Protein AF-A0A382YVN6-F1 (afdb_monomer_lite)

pLDDT: mean 85.64, std 12.55, range [40.38, 98.19]

InterPro domains:
  IPR030808 Putative glycosyltransferase CHP04372 [TIGR04372] (3-117)

Sequence (142 aa):
CSDGGMSSIPEMFKIPTVNVNWTLPLSISTWVLNGLFIFKKFYLKSENRFMTFSEIMNLELGGVDTNDILSKLNLELLENTPKEINAVTIEMDERLNGTWETTTEDDELQERFWAIFGPNKLKSPDLRIGTEYLRQNKDLML

Secondary structure (DSSP, 8-state):
--GGGTSHHHHHTT---EEEEE--TT-S-TT-SS-EEEEPEEEETTTTEEPPHHHHHT--TTSTTHHHHHHHTTEEEEPPPHHHHHHHHHHHHHHHTT-----HHHHHHHHHHHHHH-TTT---TT-EE-HHHHHHTGGGG-

Foldseek 3Di:
DPPCPVVVVCLVVQHEEEAFQDQQLLPDALSHAQYEYAHFWKAQPVVRDTAALLRSLPDPADDPCNVVVCVVSVIDGHGDDPVRVVQQVVQSVCVVVVNDDDDPVLVVLFVLSVVSCPPVRDSYPNYTYRSVNSVVVVVSSD

Structure (mmCIF, N/CA/C/O backbone):
data_AF-A0A382YVN6-F1
#
_entry.id   AF-A0A382YVN6-F1
#
loop_
_atom_site.group_PDB
_atom_site.id
_atom_site.type_symbol
_atom_site.label_atom_id
_atom_site.label_alt_id
_atom_site.label_comp_id
_atom_site.label_asym_id
_atom_site.label_entity_id
_atom_site.label_seq_id
_atom_site.pdbx_PDB_ins_code
_atom_site.Cartn_x
_atom_site.Cartn_y
_atom_site.Cartn_z
_atom_site.occupancy
_atom_site.B_iso_or_equiv
_atom_site.auth_seq_id
_atom_site.auth_comp_id
_atom_site.auth_asym_id
_atom_site.auth_atom_id
_atom_site.pdbx_PDB_model_num
ATOM 1 N N . CYS A 1 1 ? -10.276 0.520 -17.096 1.00 40.38 1 CYS A N 1
ATOM 2 C CA . CYS A 1 1 ? -11.591 0.637 -16.435 1.00 40.38 1 CYS A CA 1
ATOM 3 C C . CYS A 1 1 ? -11.583 1.905 -15.602 1.00 40.38 1 CYS A C 1
ATOM 5 O O . CYS A 1 1 ? -10.556 2.188 -15.006 1.00 40.38 1 CYS A O 1
ATOM 7 N N . SER A 1 2 ? -12.643 2.713 -15.633 1.00 46.28 2 SER A N 1
ATOM 8 C CA . SER A 1 2 ? -12.699 3.943 -14.839 1.00 46.28 2 SER A CA 1
ATOM 9 C C . SER A 1 2 ? -13.010 3.595 -13.381 1.00 46.28 2 SER A C 1
ATOM 11 O O . SER A 1 2 ? -14.166 3.324 -13.057 1.00 46.28 2 SER A O 1
ATOM 13 N N . ASP A 1 3 ? -12.000 3.619 -12.513 1.00 53.53 3 ASP A N 1
ATOM 14 C CA . ASP A 1 3 ? -12.177 3.411 -11.066 1.00 53.53 3 ASP A CA 1
ATOM 15 C C . ASP A 1 3 ? -13.155 4.434 -10.460 1.00 53.53 3 ASP A C 1
ATOM 17 O O . ASP A 1 3 ? -13.949 4.103 -9.582 1.00 53.53 3 ASP A O 1
ATOM 21 N N . GLY A 1 4 ? -13.205 5.645 -11.029 1.00 55.34 4 GLY A N 1
ATOM 22 C CA . GLY A 1 4 ? -13.961 6.778 -10.491 1.00 55.34 4 GLY A CA 1
ATOM 23 C C . GLY A 1 4 ? -15.484 6.626 -10.422 1.00 55.34 4 GLY A C 1
ATOM 24 O O . GLY A 1 4 ? -16.123 7.445 -9.774 1.00 55.34 4 GLY A O 1
ATOM 25 N N . GLY A 1 5 ? -16.093 5.617 -11.052 1.00 59.91 5 GLY A N 1
ATOM 26 C CA . GLY A 1 5 ? -17.540 5.388 -10.943 1.00 59.91 5 GLY A CA 1
ATOM 27 C C . GLY A 1 5 ? -17.936 4.621 -9.679 1.00 59.91 5 GLY A C 1
ATOM 28 O O . GLY A 1 5 ? -18.858 5.019 -8.977 1.00 59.91 5 GLY A O 1
ATOM 29 N N . MET A 1 6 ? -17.238 3.522 -9.380 1.00 62.16 6 MET A N 1
ATOM 30 C CA . MET A 1 6 ? -17.569 2.663 -8.235 1.00 62.16 6 MET A CA 1
ATOM 31 C C . MET A 1 6 ? -16.833 3.072 -6.960 1.00 62.16 6 MET A C 1
ATOM 33 O O . MET A 1 6 ? -17.387 2.887 -5.881 1.00 62.16 6 MET A O 1
ATOM 37 N N . SER A 1 7 ? -15.630 3.650 -7.061 1.00 63.38 7 SER A N 1
ATOM 38 C CA . SER A 1 7 ? -14.889 4.117 -5.882 1.00 63.38 7 SER A CA 1
ATOM 39 C C . SER A 1 7 ? -15.472 5.408 -5.294 1.00 63.38 7 SER A C 1
ATOM 41 O O . SER A 1 7 ? -15.437 5.603 -4.084 1.00 63.38 7 SER A O 1
ATOM 43 N N . SER A 1 8 ? -16.078 6.266 -6.125 1.00 64.38 8 SER A N 1
ATOM 44 C CA . SER A 1 8 ? -16.619 7.562 -5.688 1.00 64.38 8 SER A CA 1
ATOM 45 C C . SER A 1 8 ? -17.897 7.451 -4.859 1.00 64.38 8 SER A C 1
ATOM 47 O O . SER A 1 8 ? -18.140 8.298 -4.003 1.00 64.38 8 SER A O 1
ATOM 49 N N . ILE A 1 9 ? -18.713 6.412 -5.068 1.00 73.44 9 ILE A N 1
ATOM 50 C CA . ILE A 1 9 ? -19.974 6.245 -4.335 1.00 73.44 9 ILE A CA 1
ATOM 51 C C . ILE A 1 9 ? -19.716 6.035 -2.832 1.00 73.44 9 ILE A C 1
ATOM 53 O O . ILE A 1 9 ? -20.238 6.826 -2.046 1.00 73.44 9 ILE A O 1
ATOM 57 N N . PRO A 1 10 ? -18.889 5.063 -2.393 1.00 73.81 10 PRO A N 1
ATOM 58 C CA . PRO A 1 10 ? -18.517 4.941 -0.984 1.00 73.81 10 PRO A CA 1
ATOM 59 C C . PRO A 1 10 ? -17.919 6.227 -0.399 1.00 73.81 10 PRO A C 1
ATOM 61 O O . PRO A 1 10 ? -18.313 6.637 0.693 1.00 73.81 10 PRO A O 1
ATOM 64 N N . GLU A 1 11 ? -17.034 6.902 -1.141 1.00 73.12 11 GLU A N 1
ATOM 65 C CA . GLU A 1 11 ? -16.406 8.157 -0.709 1.00 73.12 11 GLU A CA 1
ATOM 66 C C . GLU A 1 11 ? -17.438 9.260 -0.433 1.00 73.12 11 GLU A C 1
ATOM 68 O O . GLU A 1 11 ? -17.389 9.909 0.613 1.00 73.12 11 GLU A O 1
ATOM 73 N N . MET A 1 12 ? -18.426 9.435 -1.319 1.00 72.88 12 MET A N 1
ATOM 74 C CA . MET A 1 12 ? -19.495 10.429 -1.151 1.00 72.88 12 MET A CA 1
ATOM 75 C C . MET A 1 12 ? -20.339 10.187 0.105 1.00 72.88 12 MET A C 1
ATOM 77 O O . MET A 1 12 ? -20.797 11.144 0.733 1.00 72.88 12 MET A O 1
ATOM 81 N N . PHE A 1 13 ? -20.532 8.924 0.488 1.00 77.94 13 PHE A N 1
ATOM 82 C CA . PHE A 1 13 ? -21.283 8.541 1.685 1.00 77.94 13 PHE A CA 1
ATOM 83 C C . PHE A 1 13 ? -20.407 8.389 2.935 1.00 77.94 13 PHE A C 1
ATOM 85 O O . PHE A 1 13 ? -20.920 7.989 3.980 1.00 77.94 13 PHE A O 1
ATOM 92 N N . LYS A 1 14 ? -19.113 8.741 2.858 1.00 72.50 14 LYS A N 1
ATOM 93 C CA . LYS A 1 14 ? -18.135 8.591 3.951 1.00 72.50 14 LYS A CA 1
ATOM 94 C C . LYS A 1 14 ? -18.032 7.152 4.460 1.00 72.50 14 LYS A C 1
ATOM 96 O O . LYS A 1 14 ? -17.847 6.918 5.653 1.00 72.50 14 LYS A O 1
ATOM 101 N N . ILE A 1 15 ? -18.185 6.195 3.552 1.00 80.12 15 ILE A N 1
ATOM 102 C CA . ILE A 1 15 ? -18.027 4.776 3.844 1.00 80.12 15 ILE A CA 1
ATOM 103 C C . ILE A 1 15 ? -16.529 4.446 3.741 1.00 80.12 15 ILE A C 1
ATOM 105 O O . ILE A 1 15 ? -15.925 4.739 2.706 1.00 80.12 15 ILE A O 1
ATOM 109 N N . PRO A 1 16 ? -15.923 3.846 4.778 1.00 83.56 16 PRO A N 1
ATOM 110 C CA . PRO A 1 16 ? -14.531 3.401 4.752 1.00 83.56 16 PRO A CA 1
ATOM 111 C C . PRO A 1 16 ? -14.265 2.426 3.600 1.00 83.56 16 PRO A C 1
ATOM 113 O O . PRO A 1 16 ? -15.085 1.554 3.308 1.00 83.56 16 PRO A O 1
ATOM 116 N N . THR A 1 17 ? -13.124 2.578 2.927 1.00 87.12 17 THR A N 1
ATOM 117 C CA . THR A 1 17 ? -12.779 1.799 1.726 1.00 87.12 17 THR A CA 1
ATOM 118 C C . THR A 1 17 ? -11.388 1.193 1.810 1.00 87.12 17 THR A C 1
ATOM 120 O O . THR A 1 17 ? -10.464 1.791 2.359 1.00 87.12 17 THR A O 1
ATOM 123 N N . VAL A 1 18 ? -11.242 0.003 1.224 1.00 90.88 18 VAL A N 1
ATOM 124 C CA . VAL A 1 18 ? -9.955 -0.670 1.038 1.00 90.88 18 VAL A CA 1
ATOM 125 C C . VAL A 1 18 ? -9.664 -0.757 -0.456 1.00 90.88 18 VAL A C 1
ATOM 127 O O . VAL A 1 18 ? -10.363 -1.455 -1.188 1.00 90.88 18 VAL A O 1
ATOM 130 N N . ASN A 1 19 ? -8.630 -0.052 -0.910 1.00 89.94 19 ASN A N 1
ATOM 131 C CA . ASN A 1 19 ? -8.196 -0.052 -2.304 1.00 89.94 19 ASN A CA 1
ATOM 132 C C . ASN A 1 19 ? -7.009 -1.004 -2.480 1.00 89.94 19 ASN A C 1
ATOM 134 O O . ASN A 1 19 ? -5.897 -0.720 -2.039 1.00 89.94 19 ASN A O 1
ATOM 138 N N . VAL A 1 20 ? -7.237 -2.141 -3.130 1.00 93.00 20 VAL A N 1
ATOM 139 C CA . VAL A 1 20 ? -6.179 -3.107 -3.460 1.00 93.00 20 VAL A CA 1
ATOM 140 C C . VAL A 1 20 ? -5.768 -2.971 -4.917 1.00 93.00 20 VAL A C 1
ATOM 142 O O . VAL A 1 20 ? -6.511 -2.408 -5.720 1.00 93.00 20 VAL A O 1
ATOM 145 N N . ASN A 1 21 ? -4.603 -3.511 -5.275 1.00 92.31 21 ASN A N 1
ATOM 146 C CA . ASN A 1 21 ? -4.085 -3.483 -6.640 1.00 92.31 21 ASN A CA 1
ATOM 147 C C . ASN A 1 21 ? -3.954 -2.059 -7.193 1.00 92.31 21 ASN A C 1
ATOM 149 O O . ASN A 1 21 ? -4.115 -1.823 -8.394 1.00 92.31 21 ASN A O 1
ATOM 153 N N . TRP A 1 22 ? -3.656 -1.102 -6.313 1.00 89.19 22 TRP A N 1
ATOM 154 C CA . TRP A 1 22 ? -3.612 0.301 -6.682 1.00 89.19 22 TRP A CA 1
ATOM 155 C C . TRP A 1 22 ? -2.346 0.614 -7.484 1.00 89.19 22 TRP A C 1
ATOM 157 O O . TRP A 1 22 ? -1.255 0.153 -7.154 1.00 89.19 22 TRP A O 1
ATOM 167 N N . THR A 1 23 ? -2.467 1.398 -8.552 1.00 85.38 23 THR A N 1
ATOM 168 C CA . THR A 1 23 ? -1.344 1.698 -9.465 1.00 85.38 23 THR A CA 1
ATOM 169 C C . THR A 1 23 ? -1.045 3.183 -9.594 1.00 85.38 23 THR A C 1
ATOM 171 O O . THR A 1 23 ? 0.011 3.545 -10.103 1.00 85.38 23 THR A O 1
ATOM 174 N N . LEU A 1 24 ? -1.956 4.046 -9.145 1.00 80.00 24 LEU A N 1
ATOM 175 C CA . LEU A 1 24 ? -1.890 5.486 -9.367 1.00 80.00 24 LEU A CA 1
ATOM 176 C C . LEU A 1 24 ? -1.686 6.220 -8.036 1.00 80.00 24 LEU A C 1
ATOM 178 O O . LEU A 1 24 ? -2.659 6.713 -7.458 1.00 80.00 24 LEU A O 1
ATOM 182 N N . PRO A 1 25 ? -0.448 6.312 -7.517 1.00 68.00 25 PRO A N 1
ATOM 183 C CA . PRO A 1 25 ? -0.168 6.908 -6.206 1.00 68.00 25 PRO A CA 1
ATOM 184 C C . PRO A 1 25 ? -0.754 8.311 -6.022 1.00 68.00 25 PRO A C 1
ATOM 186 O O . PRO A 1 25 ? -1.200 8.658 -4.932 1.00 68.00 25 PRO A O 1
ATOM 189 N N . LEU A 1 26 ? -0.828 9.100 -7.096 1.00 70.56 26 LEU A N 1
ATOM 190 C CA . LEU A 1 26 ? -1.343 10.471 -7.064 1.00 70.56 26 LEU A CA 1
ATOM 191 C C . LEU A 1 26 ? -2.861 10.579 -7.260 1.00 70.56 26 LEU A C 1
ATOM 193 O O . LEU A 1 26 ? -3.410 11.674 -7.132 1.00 70.56 26 LEU A O 1
ATOM 197 N N . SER A 1 27 ? -3.561 9.481 -7.547 1.00 71.31 27 SER A N 1
ATOM 198 C CA . SER A 1 27 ? -4.993 9.502 -7.883 1.00 71.31 27 SER A CA 1
ATOM 199 C C . SER A 1 27 ? -5.911 9.078 -6.743 1.00 71.31 27 SER A C 1
ATOM 201 O O . SER A 1 27 ? -7.124 9.111 -6.926 1.00 71.31 27 SER A O 1
ATOM 203 N N . ILE A 1 28 ? -5.386 8.740 -5.560 1.00 68.38 28 ILE A N 1
ATOM 204 C CA . ILE A 1 28 ? -6.251 8.464 -4.403 1.00 68.38 28 ILE A CA 1
ATOM 205 C C . ILE A 1 28 ? -6.999 9.748 -4.037 1.00 68.38 28 ILE A C 1
ATOM 207 O O . ILE A 1 28 ? -6.421 10.839 -4.049 1.00 68.38 28 ILE A O 1
ATOM 211 N N . SER A 1 29 ? -8.301 9.643 -3.804 1.00 65.12 29 SER A N 1
ATOM 212 C CA . SER A 1 29 ? -9.171 10.787 -3.548 1.00 65.12 29 SER A CA 1
ATOM 213 C C . SER A 1 29 ? -8.886 11.424 -2.184 1.00 65.12 29 SER A C 1
ATOM 215 O O . SER A 1 29 ? -8.654 10.738 -1.191 1.00 65.12 29 SER A O 1
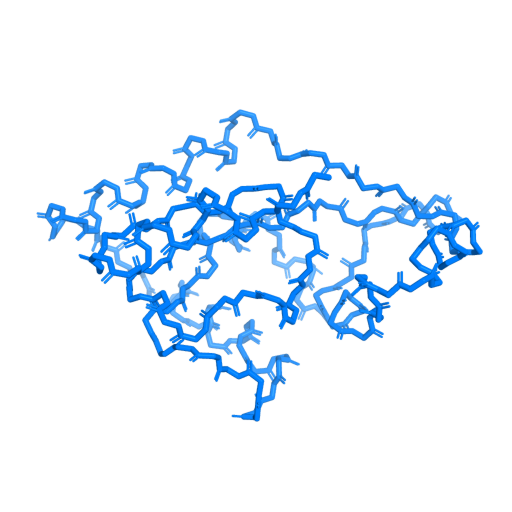ATOM 217 N N . THR A 1 30 ? -8.926 12.758 -2.128 1.00 64.94 30 THR A N 1
ATOM 218 C CA . THR A 1 30 ? -8.837 13.546 -0.881 1.00 64.94 30 THR A CA 1
ATOM 219 C C . THR A 1 30 ? -10.042 13.354 0.031 1.00 64.94 30 THR A C 1
ATOM 221 O O . THR A 1 30 ? -9.998 13.733 1.194 1.00 64.94 30 THR A O 1
ATOM 224 N N . TRP A 1 31 ? -11.134 12.803 -0.499 1.00 61.94 31 TRP A N 1
ATOM 225 C CA . TRP A 1 31 ? -12.405 12.659 0.207 1.00 61.94 31 TRP A CA 1
ATOM 226 C C . TRP A 1 31 ? -12.549 11.313 0.914 1.00 61.94 31 TRP A C 1
ATOM 228 O O . TRP A 1 31 ? -13.521 11.108 1.639 1.00 61.94 31 TRP A O 1
ATOM 238 N N . VAL A 1 32 ? -11.584 10.408 0.728 1.00 66.25 32 VAL A N 1
ATOM 239 C CA . VAL A 1 32 ? -11.528 9.147 1.462 1.00 66.25 32 VAL A CA 1
ATOM 240 C C . VAL A 1 32 ? -11.227 9.458 2.928 1.00 66.25 32 VAL A C 1
ATOM 242 O O . VAL A 1 32 ? -10.110 9.833 3.293 1.00 66.25 32 VAL A O 1
ATOM 245 N N . LEU A 1 33 ? -12.248 9.305 3.766 1.00 70.19 33 LEU A N 1
ATOM 246 C CA . LEU A 1 33 ? -12.126 9.333 5.219 1.00 70.19 33 LEU A CA 1
ATOM 247 C C . LEU A 1 33 ? -11.922 7.896 5.704 1.00 70.19 33 LEU A C 1
ATOM 249 O O . LEU A 1 33 ? -12.703 7.017 5.337 1.00 70.19 33 LEU A O 1
ATOM 253 N N . ASN A 1 34 ? -10.893 7.664 6.523 1.00 78.00 34 ASN A N 1
ATOM 254 C CA . ASN A 1 34 ? -10.563 6.351 7.094 1.00 78.00 34 ASN A CA 1
ATOM 255 C C . ASN A 1 34 ? -10.376 5.244 6.039 1.00 78.00 34 ASN A C 1
ATOM 257 O O . ASN A 1 34 ? -10.957 4.166 6.148 1.00 78.00 34 ASN A O 1
ATOM 261 N N . GLY A 1 35 ? -9.612 5.519 4.981 1.00 88.19 35 GLY A N 1
ATOM 262 C CA . GLY A 1 35 ? -9.344 4.543 3.925 1.00 88.19 35 GLY A CA 1
ATOM 263 C C . GLY A 1 35 ? -8.028 3.808 4.114 1.00 88.19 35 GLY A C 1
ATOM 264 O O . GLY A 1 35 ? -7.057 4.372 4.619 1.00 88.19 35 GLY A O 1
ATOM 265 N N . LEU A 1 36 ? -7.981 2.574 3.618 1.00 92.06 36 LEU A N 1
ATOM 266 C CA . LEU A 1 36 ? -6.743 1.828 3.437 1.00 92.06 36 LEU A CA 1
ATOM 267 C C . LEU A 1 36 ? -6.469 1.608 1.958 1.00 92.06 36 LEU A C 1
ATOM 269 O O . LEU A 1 36 ? -7.387 1.472 1.146 1.00 92.06 36 LEU A O 1
ATOM 273 N N . PHE A 1 37 ? -5.196 1.527 1.598 1.00 92.38 37 PHE A N 1
ATOM 274 C CA . PHE A 1 37 ? -4.810 1.081 0.269 1.00 92.38 37 PHE A CA 1
ATOM 275 C C . PHE A 1 37 ? -3.521 0.266 0.285 1.00 92.38 37 PHE A C 1
ATOM 277 O O . PHE A 1 37 ? -2.719 0.367 1.209 1.00 92.38 37 PHE A O 1
ATOM 284 N N . ILE A 1 38 ? -3.316 -0.533 -0.758 1.00 94.69 38 ILE A N 1
ATOM 285 C CA . ILE A 1 38 ? -2.051 -1.208 -1.057 1.00 94.69 38 ILE A CA 1
ATOM 286 C C . ILE A 1 38 ? -1.774 -1.123 -2.560 1.00 94.69 38 ILE A C 1
ATOM 288 O O . ILE A 1 38 ? -2.691 -1.174 -3.385 1.00 94.69 38 ILE A O 1
ATOM 292 N N . PHE A 1 39 ? -0.502 -0.963 -2.920 1.00 93.44 39 PHE A N 1
ATOM 293 C CA . PHE A 1 39 ? -0.095 -0.869 -4.319 1.00 93.44 39 PHE A CA 1
ATOM 294 C C . PHE A 1 39 ? 0.044 -2.244 -4.964 1.00 93.44 39 PHE A C 1
ATOM 296 O O . PHE A 1 3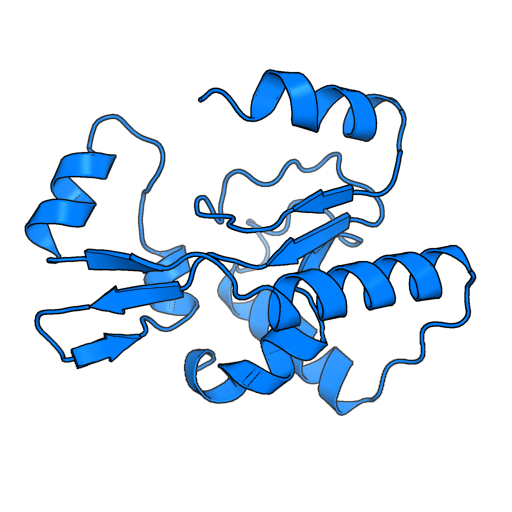9 ? 0.425 -3.209 -4.301 1.00 93.44 39 PHE A O 1
ATOM 303 N N . LYS A 1 40 ? -0.131 -2.308 -6.289 1.00 94.88 40 LYS A N 1
ATOM 304 C CA . LYS A 1 40 ? 0.549 -3.339 -7.085 1.00 94.88 40 LYS A CA 1
ATOM 305 C C . LYS A 1 40 ? 2.051 -3.261 -6.843 1.00 94.88 40 LYS A C 1
ATOM 307 O O . LYS A 1 40 ? 2.580 -2.184 -6.572 1.00 94.88 40 LYS A O 1
ATOM 312 N N . LYS A 1 41 ? 2.759 -4.376 -7.003 1.00 94.00 41 LYS A N 1
ATOM 313 C CA . LYS A 1 41 ? 4.227 -4.352 -6.956 1.00 94.00 41 LYS A CA 1
ATOM 314 C C . LYS A 1 41 ? 4.783 -4.007 -8.328 1.00 94.00 41 LYS A C 1
ATOM 316 O O . LYS A 1 41 ? 4.407 -4.611 -9.328 1.00 94.00 41 LYS A O 1
ATOM 321 N N . PHE A 1 42 ? 5.673 -3.025 -8.352 1.00 94.44 42 PHE A N 1
ATOM 322 C CA . PHE A 1 42 ? 6.300 -2.493 -9.554 1.00 94.44 42 PHE A CA 1
ATOM 323 C C . PHE A 1 42 ? 7.635 -3.209 -9.742 1.00 94.44 42 PHE A C 1
ATOM 325 O O . PHE A 1 42 ? 8.565 -2.982 -8.970 1.00 94.44 42 PHE A O 1
ATOM 332 N N . TYR A 1 43 ? 7.716 -4.116 -10.712 1.00 96.06 43 TYR A N 1
ATOM 333 C CA . TYR A 1 43 ? 8.879 -4.973 -10.923 1.00 96.06 43 TYR A CA 1
ATOM 334 C C . TYR A 1 43 ? 9.644 -4.577 -12.189 1.00 96.06 43 TYR A C 1
ATOM 336 O O . TYR A 1 43 ? 9.124 -4.682 -13.302 1.00 96.06 43 TYR A O 1
ATOM 344 N N . LEU A 1 44 ? 10.887 -4.122 -12.021 1.00 95.06 44 LEU A N 1
ATOM 345 C CA . LEU A 1 44 ? 11.785 -3.761 -13.117 1.00 95.06 44 LEU A CA 1
ATOM 346 C C . LEU A 1 44 ? 12.451 -5.024 -13.661 1.00 95.06 44 LEU A C 1
ATOM 348 O O . LEU A 1 44 ? 13.392 -5.550 -13.061 1.00 95.06 44 LEU A O 1
ATOM 352 N N . LYS A 1 45 ? 12.005 -5.501 -14.829 1.00 94.81 45 LYS A N 1
ATOM 353 C CA . LYS A 1 45 ? 12.574 -6.709 -15.454 1.00 94.81 45 LYS A CA 1
ATOM 354 C C . LYS A 1 45 ? 14.026 -6.524 -15.896 1.00 94.81 45 LYS A C 1
ATOM 356 O O . LYS A 1 45 ? 14.776 -7.492 -15.919 1.00 94.81 45 LYS A O 1
ATOM 361 N N . SER A 1 46 ? 14.424 -5.301 -16.247 1.00 92.25 46 SER A N 1
ATOM 362 C CA . SER A 1 46 ? 15.803 -4.963 -16.632 1.00 92.25 46 SER A CA 1
ATOM 363 C C . SER A 1 46 ? 16.801 -5.111 -15.481 1.00 92.25 46 SER A C 1
ATOM 365 O O . SER A 1 46 ? 17.937 -5.514 -15.711 1.00 92.25 46 SER A O 1
ATOM 367 N N . GLU A 1 47 ? 16.376 -4.795 -14.256 1.00 93.38 47 GLU A N 1
ATOM 368 C CA . GLU A 1 47 ? 17.222 -4.771 -13.054 1.00 93.38 47 GLU A CA 1
ATOM 369 C C . GLU A 1 47 ? 16.932 -5.932 -12.092 1.00 93.38 47 GLU A C 1
ATOM 371 O O . GLU A 1 47 ? 17.618 -6.089 -11.084 1.00 93.38 47 GLU A O 1
ATOM 376 N N . ASN A 1 48 ? 15.932 -6.763 -12.405 1.00 94.81 48 ASN A N 1
ATOM 377 C CA . ASN A 1 48 ? 15.520 -7.924 -11.617 1.00 94.81 48 ASN A CA 1
ATOM 378 C C . ASN A 1 48 ? 15.208 -7.572 -10.145 1.00 94.81 48 ASN A C 1
ATOM 380 O O . ASN A 1 48 ? 15.544 -8.325 -9.228 1.00 94.81 48 ASN A O 1
ATOM 384 N N . ARG A 1 49 ? 14.559 -6.424 -9.912 1.00 95.38 49 ARG A N 1
ATOM 385 C CA . ARG A 1 49 ? 14.193 -5.927 -8.575 1.00 95.38 49 ARG A CA 1
ATOM 386 C C . ARG A 1 49 ? 12.849 -5.201 -8.572 1.00 95.38 49 ARG A C 1
ATOM 388 O O . ARG A 1 49 ? 12.351 -4.781 -9.616 1.00 95.38 49 ARG A O 1
ATOM 395 N N . PHE A 1 50 ? 12.292 -5.008 -7.381 1.00 96.38 50 PHE A N 1
ATOM 396 C CA . PHE A 1 50 ? 11.156 -4.114 -7.181 1.00 96.38 50 PHE A CA 1
ATOM 397 C C . PHE A 1 50 ? 11.601 -2.649 -7.133 1.00 96.38 50 PHE A C 1
ATOM 399 O O . PHE A 1 50 ? 12.722 -2.337 -6.718 1.00 96.38 50 PHE A O 1
ATOM 406 N N . MET A 1 51 ? 10.712 -1.759 -7.569 1.00 94.69 51 MET A N 1
ATOM 407 C CA . MET A 1 51 ? 10.890 -0.320 -7.409 1.00 94.69 51 MET A CA 1
ATOM 408 C C . MET A 1 51 ? 10.686 0.085 -5.950 1.00 94.69 51 MET A C 1
ATOM 410 O O . MET A 1 51 ? 9.804 -0.451 -5.272 1.00 94.69 51 MET A O 1
ATOM 414 N N . THR A 1 52 ? 11.461 1.061 -5.486 1.00 94.69 52 THR A N 1
ATOM 415 C CA . THR A 1 52 ? 11.222 1.693 -4.185 1.00 94.69 52 THR A CA 1
ATOM 416 C C . THR A 1 52 ? 9.976 2.570 -4.251 1.00 94.69 52 THR A C 1
ATOM 418 O O . THR A 1 52 ? 9.543 3.000 -5.326 1.00 94.69 52 THR A O 1
ATOM 421 N N . PHE A 1 53 ? 9.384 2.883 -3.099 1.00 91.44 53 PHE A N 1
ATOM 422 C CA . PHE A 1 53 ? 8.233 3.782 -3.057 1.00 91.44 53 PHE A CA 1
ATOM 423 C C . PHE A 1 53 ? 8.569 5.154 -3.645 1.00 91.44 53 PHE A C 1
ATOM 425 O O . PHE A 1 53 ? 7.745 5.709 -4.363 1.00 91.44 53 PHE A O 1
ATOM 432 N N . SER A 1 54 ? 9.784 5.666 -3.426 1.00 90.00 54 SER A N 1
ATOM 433 C CA . SER A 1 54 ? 10.242 6.928 -4.021 1.00 90.00 54 SER A CA 1
ATOM 434 C C . SER A 1 54 ? 10.250 6.874 -5.549 1.00 90.00 54 SER A C 1
ATOM 436 O O . SER A 1 54 ? 9.721 7.772 -6.206 1.00 90.00 54 SER A O 1
ATOM 438 N N . GLU A 1 55 ? 10.769 5.793 -6.135 1.00 91.25 55 GLU A N 1
ATOM 439 C CA . GLU A 1 55 ? 10.743 5.604 -7.588 1.00 91.25 55 GLU A CA 1
ATOM 440 C C . GLU A 1 55 ? 9.301 5.533 -8.115 1.00 91.25 55 GLU A C 1
ATOM 442 O O . GLU A 1 55 ? 8.983 6.187 -9.107 1.00 91.25 55 GLU A O 1
ATOM 447 N N . ILE A 1 56 ? 8.412 4.809 -7.423 1.00 90.00 56 ILE A N 1
ATOM 448 C CA . ILE A 1 56 ? 6.987 4.703 -7.781 1.00 90.00 56 ILE A CA 1
ATOM 449 C C . ILE A 1 56 ? 6.301 6.078 -7.743 1.00 90.00 56 ILE A C 1
ATOM 451 O O . ILE A 1 56 ? 5.547 6.403 -8.658 1.00 90.00 56 ILE A O 1
ATOM 455 N N . MET A 1 57 ? 6.575 6.912 -6.732 1.00 85.00 57 MET A N 1
ATOM 456 C CA . MET A 1 57 ? 5.983 8.258 -6.617 1.00 85.00 57 MET A CA 1
ATOM 457 C C . MET A 1 57 ? 6.433 9.227 -7.714 1.00 85.00 57 MET A C 1
ATOM 459 O O . MET A 1 57 ? 5.751 10.228 -7.958 1.00 85.00 57 MET A O 1
ATOM 463 N N . ASN A 1 58 ? 7.576 8.954 -8.344 1.00 85.00 58 ASN A N 1
ATOM 464 C CA . ASN A 1 58 ? 8.115 9.744 -9.447 1.00 85.00 58 ASN A CA 1
ATOM 465 C C . ASN A 1 58 ? 7.630 9.255 -10.821 1.00 85.00 58 ASN A C 1
ATOM 467 O O . ASN A 1 58 ? 7.896 9.916 -11.824 1.00 85.00 58 ASN A O 1
ATOM 471 N N . LEU A 1 59 ? 6.906 8.131 -10.889 1.00 85.12 59 LEU A N 1
ATOM 472 C CA . LEU A 1 59 ? 6.269 7.694 -12.125 1.00 85.12 59 LEU A CA 1
ATOM 473 C C . LEU A 1 59 ? 4.979 8.480 -12.379 1.00 85.12 59 LEU A C 1
ATOM 475 O O . LEU A 1 59 ? 4.010 8.401 -11.622 1.00 85.12 59 LEU A O 1
ATOM 479 N N . GLU A 1 60 ? 4.927 9.171 -13.513 1.00 80.06 60 GLU A N 1
ATOM 480 C CA . GLU A 1 60 ? 3.730 9.869 -13.991 1.00 80.06 60 GLU A CA 1
ATOM 481 C C . GLU A 1 60 ? 2.779 8.903 -14.720 1.00 80.06 60 GLU A C 1
ATOM 483 O O . GLU A 1 60 ? 2.533 9.002 -15.923 1.00 80.06 60 GLU A O 1
ATOM 488 N N . LEU A 1 61 ? 2.248 7.920 -13.988 1.00 79.00 61 LEU A N 1
ATOM 489 C CA . LEU A 1 61 ? 1.229 7.007 -14.515 1.00 79.00 61 LEU A CA 1
ATOM 490 C C . LEU A 1 61 ? -0.169 7.639 -14.472 1.00 79.00 61 LEU A C 1
ATOM 492 O O . LEU A 1 61 ? -0.472 8.472 -13.619 1.00 79.00 61 LEU A O 1
ATOM 496 N N . GLY A 1 62 ? -1.051 7.199 -15.373 1.00 73.88 62 GLY A N 1
ATOM 497 C CA . GLY A 1 62 ? -2.443 7.662 -15.462 1.00 73.88 62 GLY A CA 1
ATOM 498 C C . GLY A 1 62 ? -2.706 8.669 -16.586 1.00 73.88 62 GLY A C 1
ATOM 499 O O . GLY A 1 62 ? -3.852 9.068 -16.782 1.00 73.88 62 GLY A O 1
ATOM 500 N N . GLY A 1 63 ? -1.672 9.049 -17.344 1.00 76.94 63 GLY A N 1
ATOM 501 C CA . GLY A 1 63 ? -1.771 9.853 -18.566 1.00 76.94 63 GLY A CA 1
ATOM 502 C C . GLY A 1 63 ? -1.748 9.022 -19.856 1.00 76.94 63 GLY A C 1
ATOM 503 O O . GLY A 1 63 ? -1.700 7.789 -19.825 1.00 76.94 63 GLY A O 1
ATOM 504 N N . VAL A 1 64 ? -1.738 9.710 -21.004 1.00 75.44 64 VAL A N 1
ATOM 505 C CA . VAL A 1 64 ? -1.675 9.097 -22.351 1.00 75.44 64 VAL A CA 1
ATOM 506 C C . VAL A 1 64 ? -0.416 8.235 -22.523 1.00 75.44 64 VAL A C 1
ATOM 508 O O . VAL A 1 64 ? -0.474 7.177 -23.146 1.00 75.44 64 VAL A O 1
ATOM 511 N N . ASP A 1 65 ? 0.682 8.624 -21.876 1.00 82.62 65 ASP A N 1
ATOM 512 C CA . ASP A 1 65 ? 1.993 7.980 -22.004 1.00 82.62 65 ASP A CA 1
ATOM 513 C C . ASP A 1 65 ? 2.185 6.765 -21.083 1.00 82.62 65 ASP A C 1
ATOM 515 O O . ASP A 1 65 ? 3.263 6.176 -21.050 1.00 82.62 65 ASP A O 1
ATOM 519 N N . THR A 1 66 ? 1.156 6.348 -20.334 1.00 82.31 66 THR A N 1
ATOM 520 C CA . THR A 1 66 ? 1.272 5.252 -19.351 1.00 82.31 66 THR A CA 1
ATOM 521 C C . THR A 1 66 ? 1.845 3.980 -19.985 1.00 82.31 66 THR A C 1
ATOM 523 O O . THR A 1 66 ? 2.796 3.407 -19.461 1.00 82.31 66 THR A O 1
ATOM 526 N N . ASN A 1 67 ? 1.316 3.551 -21.136 1.00 83.88 67 ASN A N 1
ATOM 527 C CA . ASN A 1 67 ? 1.790 2.337 -21.812 1.00 83.88 67 ASN A CA 1
ATOM 528 C C . ASN A 1 67 ? 3.241 2.470 -22.296 1.00 83.88 67 ASN A C 1
ATOM 530 O O . ASN A 1 67 ? 4.011 1.512 -22.212 1.00 83.88 67 ASN A O 1
ATOM 534 N N . ASP A 1 68 ? 3.626 3.661 -22.751 1.00 87.62 68 ASP A N 1
ATOM 535 C CA . ASP A 1 68 ? 4.986 3.952 -23.191 1.00 87.62 68 ASP A CA 1
ATOM 536 C C . ASP A 1 68 ? 5.968 3.907 -22.021 1.00 87.62 68 ASP A C 1
ATOM 538 O O . ASP A 1 68 ? 7.053 3.347 -22.166 1.00 87.62 68 ASP A O 1
ATOM 542 N N . ILE A 1 69 ? 5.596 4.451 -20.858 1.00 86.88 69 ILE A N 1
ATOM 543 C CA . ILE A 1 69 ? 6.406 4.392 -19.633 1.00 86.88 69 ILE A CA 1
ATOM 544 C C . ILE A 1 69 ? 6.609 2.932 -19.213 1.00 86.88 69 ILE A C 1
ATOM 546 O O . ILE A 1 69 ? 7.751 2.514 -19.008 1.00 86.88 69 ILE A O 1
ATOM 550 N N . LEU A 1 70 ? 5.529 2.140 -19.156 1.00 87.56 70 LEU A N 1
ATOM 551 C CA . LEU A 1 70 ? 5.600 0.716 -18.807 1.00 87.56 70 LEU A CA 1
ATOM 552 C C . LEU A 1 70 ? 6.517 -0.052 -19.770 1.00 87.56 70 LEU A C 1
ATOM 554 O O . LEU A 1 70 ? 7.375 -0.819 -19.332 1.00 87.56 70 LEU A O 1
ATOM 558 N N . SER A 1 71 ? 6.379 0.186 -21.078 1.00 89.25 71 SER A N 1
ATOM 559 C CA . SER A 1 71 ? 7.192 -0.488 -22.091 1.00 89.25 71 SER A CA 1
ATOM 560 C C . SER A 1 71 ? 8.657 -0.048 -22.064 1.00 89.25 71 SER A C 1
ATOM 562 O O . SER A 1 71 ? 9.538 -0.897 -22.179 1.00 89.25 71 SER A O 1
ATOM 564 N N . LYS A 1 72 ? 8.942 1.254 -21.928 1.00 90.94 72 LYS A N 1
ATOM 565 C CA . LYS A 1 72 ? 10.314 1.798 -21.929 1.00 90.94 72 LYS A CA 1
ATOM 566 C C . LYS A 1 72 ? 11.109 1.343 -20.711 1.00 90.94 72 LYS A C 1
ATOM 568 O O . LYS A 1 72 ? 12.291 1.043 -20.842 1.00 90.94 72 LYS A O 1
ATOM 573 N N . LEU A 1 73 ? 10.460 1.273 -19.551 1.00 89.62 73 LEU A N 1
ATOM 574 C CA . LEU A 1 73 ? 11.077 0.807 -18.307 1.00 89.62 73 LEU A CA 1
ATOM 575 C C . LEU A 1 73 ? 11.078 -0.722 -18.173 1.00 89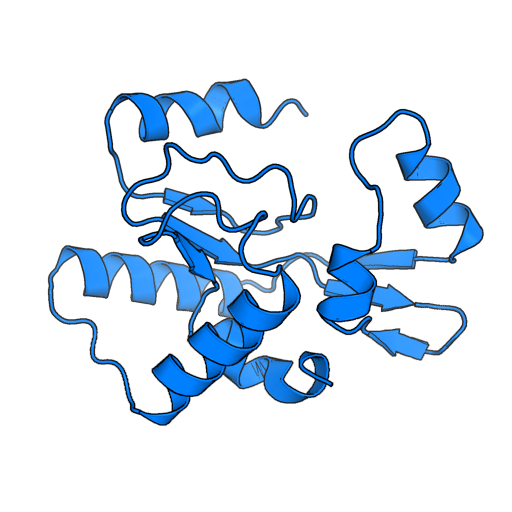.62 73 LEU A C 1
ATOM 577 O O . LEU A 1 73 ? 11.616 -1.243 -17.200 1.00 89.62 73 LEU A O 1
ATOM 581 N N . ASN A 1 74 ? 10.486 -1.443 -19.137 1.00 92.94 74 ASN A N 1
ATOM 582 C CA . ASN A 1 74 ? 10.266 -2.889 -19.068 1.00 92.94 74 ASN A CA 1
ATOM 583 C C . ASN A 1 74 ? 9.632 -3.296 -17.723 1.00 92.94 74 ASN A C 1
ATOM 585 O O . ASN A 1 74 ? 10.086 -4.221 -17.041 1.00 92.94 74 ASN A O 1
ATOM 589 N N . LEU A 1 75 ? 8.621 -2.526 -17.316 1.00 93.25 75 LEU A N 1
ATOM 590 C CA . LEU A 1 75 ? 7.997 -2.624 -16.009 1.00 93.25 75 LEU A CA 1
ATOM 591 C C . LEU A 1 75 ? 6.853 -3.637 -16.036 1.00 93.25 75 LEU A C 1
ATOM 593 O O . LEU A 1 75 ? 5.983 -3.605 -16.906 1.00 93.25 75 LEU A O 1
ATOM 597 N N . GLU A 1 76 ? 6.822 -4.504 -15.033 1.00 93.94 76 GLU A N 1
ATOM 598 C CA . GLU A 1 76 ? 5.719 -5.419 -14.779 1.00 93.94 76 GLU A CA 1
ATOM 599 C C . GLU A 1 76 ? 4.982 -5.023 -13.501 1.00 93.94 76 GLU A C 1
ATOM 601 O O . GLU A 1 76 ? 5.588 -4.824 -12.450 1.00 93.94 76 GLU A O 1
ATOM 606 N N . LEU A 1 77 ? 3.659 -4.893 -13.600 1.00 92.81 77 LEU A N 1
ATOM 607 C CA . LEU A 1 77 ? 2.789 -4.597 -12.467 1.00 92.81 77 LEU A CA 1
ATOM 608 C C . LEU A 1 77 ? 2.188 -5.902 -11.950 1.00 92.81 77 LEU A C 1
ATOM 610 O O . LEU A 1 77 ? 1.338 -6.499 -12.611 1.00 92.81 77 LEU A O 1
ATOM 614 N N . LEU A 1 78 ? 2.624 -6.334 -10.771 1.00 95.19 78 LEU A N 1
ATOM 615 C CA . LEU A 1 78 ? 2.142 -7.557 -10.136 1.00 95.19 78 LEU A CA 1
ATOM 616 C C . LEU A 1 78 ? 0.961 -7.255 -9.212 1.00 95.19 78 LEU A C 1
ATOM 618 O O . LEU A 1 78 ? 1.028 -6.347 -8.380 1.00 95.19 78 LEU A O 1
ATOM 622 N N . GLU A 1 79 ? -0.107 -8.039 -9.351 1.00 96.44 79 GLU A N 1
ATOM 623 C CA . GLU A 1 79 ? -1.262 -7.993 -8.451 1.00 96.44 79 GLU A CA 1
ATOM 624 C C . GLU A 1 79 ? -0.865 -8.397 -7.025 1.00 96.44 79 GLU A C 1
ATOM 626 O O . GLU A 1 79 ? 0.025 -9.224 -6.806 1.00 96.44 79 GLU A O 1
ATOM 631 N N . ASN A 1 80 ? -1.580 -7.847 -6.052 1.00 97.12 80 ASN A N 1
ATOM 632 C CA . ASN A 1 80 ? -1.502 -8.252 -4.665 1.00 97.12 80 ASN A CA 1
ATOM 633 C C . ASN A 1 80 ? -1.948 -9.699 -4.495 1.00 97.12 80 ASN A C 1
ATOM 635 O O . ASN A 1 80 ? -2.921 -10.174 -5.088 1.00 97.12 80 ASN A O 1
ATOM 639 N N . THR A 1 81 ? -1.236 -10.402 -3.625 1.00 97.56 81 THR A N 1
ATOM 640 C CA . THR A 1 81 ? -1.570 -11.780 -3.283 1.00 97.56 81 THR A CA 1
ATOM 641 C C . THR A 1 81 ? -2.847 -11.831 -2.434 1.00 97.56 81 THR A C 1
ATOM 643 O O . THR A 1 81 ? -3.147 -10.883 -1.704 1.00 97.56 81 THR A O 1
ATOM 646 N N . PRO A 1 82 ? -3.572 -12.967 -2.411 1.00 97.81 82 PRO A N 1
ATOM 647 C CA . PRO A 1 82 ? -4.712 -13.138 -1.510 1.00 97.81 82 PRO A CA 1
ATOM 648 C C . PRO A 1 82 ? -4.370 -12.894 -0.034 1.00 97.81 82 PRO A C 1
ATOM 650 O O . PRO A 1 82 ? -5.219 -12.440 0.724 1.00 97.81 82 PRO A O 1
ATOM 653 N N . LYS A 1 83 ? -3.122 -13.162 0.378 1.00 97.88 83 LYS A N 1
ATOM 654 C CA . LYS A 1 83 ? -2.650 -12.898 1.743 1.00 97.88 83 LYS A CA 1
ATOM 655 C C . LYS A 1 83 ? -2.545 -11.402 2.034 1.00 97.88 83 LYS A C 1
ATOM 657 O O . LYS A 1 83 ? -2.998 -10.977 3.089 1.00 97.88 83 LYS A O 1
ATOM 662 N N . GLU A 1 84 ? -1.996 -10.622 1.104 1.00 97.62 84 GLU A N 1
ATOM 663 C CA . GLU A 1 84 ? -1.903 -9.160 1.231 1.00 97.62 84 GLU A CA 1
ATOM 664 C C . GLU A 1 84 ? -3.300 -8.526 1.274 1.00 97.62 84 GLU A C 1
ATOM 666 O O . GLU A 1 84 ? -3.573 -7.710 2.151 1.00 97.62 84 GLU A O 1
ATOM 671 N N . ILE A 1 85 ? -4.205 -8.962 0.388 1.00 97.69 85 ILE A N 1
ATOM 672 C CA . ILE A 1 85 ? -5.599 -8.491 0.347 1.00 97.69 85 ILE A CA 1
ATOM 673 C C . ILE A 1 85 ? -6.330 -8.837 1.650 1.00 97.69 85 ILE A C 1
ATOM 675 O O . ILE A 1 85 ? -7.017 -7.990 2.218 1.00 97.69 85 ILE A O 1
ATOM 679 N N . ASN A 1 86 ? -6.166 -10.064 2.150 1.00 97.75 86 ASN A N 1
ATOM 680 C CA . ASN A 1 86 ? -6.788 -10.487 3.401 1.00 97.75 86 ASN A CA 1
ATOM 681 C C . ASN A 1 86 ? -6.264 -9.677 4.596 1.00 97.75 86 ASN A C 1
ATOM 683 O O . ASN A 1 86 ? -7.055 -9.225 5.414 1.00 97.75 86 ASN A O 1
ATOM 687 N N . ALA A 1 87 ? -4.951 -9.442 4.671 1.00 98.19 87 ALA A N 1
ATOM 688 C CA . ALA A 1 87 ? -4.345 -8.693 5.768 1.00 98.19 87 ALA A CA 1
ATOM 689 C C . ALA A 1 87 ? -4.879 -7.254 5.861 1.00 98.19 87 ALA A C 1
ATOM 691 O O . ALA A 1 87 ? -5.304 -6.834 6.933 1.00 98.19 87 ALA A O 1
ATOM 692 N N . VAL A 1 88 ? -4.932 -6.520 4.742 1.00 97.38 88 VAL A N 1
ATOM 693 C CA . VAL A 1 88 ? -5.471 -5.146 4.745 1.00 97.38 88 VAL A CA 1
ATOM 694 C C . VAL A 1 88 ? -6.990 -5.114 4.982 1.00 97.38 88 VAL A C 1
ATOM 696 O O . VAL A 1 88 ? -7.519 -4.144 5.519 1.00 97.38 88 VAL A O 1
ATOM 699 N N . THR A 1 89 ? -7.703 -6.183 4.617 1.00 96.44 89 THR A N 1
ATOM 700 C CA . THR A 1 89 ? -9.144 -6.310 4.888 1.00 96.44 89 THR A CA 1
ATOM 701 C C . THR A 1 89 ? -9.414 -6.520 6.377 1.00 96.44 89 THR A C 1
ATOM 703 O O . THR A 1 89 ? -10.279 -5.847 6.930 1.00 96.44 89 THR A O 1
ATOM 706 N N . ILE A 1 90 ? -8.654 -7.408 7.029 1.00 97.50 90 ILE A N 1
ATOM 707 C CA . ILE A 1 90 ? -8.722 -7.629 8.482 1.00 97.50 90 ILE A CA 1
ATOM 708 C C . ILE A 1 90 ? -8.377 -6.339 9.226 1.00 97.50 90 ILE A C 1
ATOM 710 O O . ILE A 1 90 ? -9.108 -5.947 10.128 1.00 97.50 90 ILE A O 1
ATOM 714 N N . GLU A 1 91 ? -7.324 -5.637 8.797 1.00 97.50 91 GLU A N 1
ATOM 715 C CA . GLU A 1 91 ? -6.960 -4.344 9.378 1.00 97.50 91 GLU A CA 1
ATOM 716 C C . GLU A 1 91 ? -8.121 -3.345 9.320 1.00 97.50 91 GLU A C 1
ATOM 718 O O . GLU A 1 91 ? -8.410 -2.678 10.312 1.00 97.50 91 GLU A O 1
ATOM 723 N N . MET A 1 92 ? -8.810 -3.236 8.178 1.00 94.94 92 MET A N 1
ATOM 724 C CA . MET A 1 92 ? -9.972 -2.354 8.080 1.00 94.94 92 MET A CA 1
ATOM 725 C C . MET A 1 92 ? -11.083 -2.777 9.045 1.00 94.94 92 MET A C 1
ATOM 727 O O . MET A 1 92 ? -11.606 -1.927 9.758 1.00 94.94 92 MET A O 1
ATOM 731 N N . ASP A 1 93 ? -11.438 -4.061 9.090 1.00 96.19 93 ASP A N 1
ATOM 732 C CA . ASP A 1 93 ? -12.489 -4.564 9.985 1.00 96.19 93 ASP A CA 1
ATOM 733 C C . ASP A 1 93 ? -12.182 -4.252 11.460 1.00 96.19 93 ASP A C 1
ATOM 735 O O . ASP A 1 93 ? -13.008 -3.675 12.169 1.00 96.19 93 ASP A O 1
ATOM 739 N N . GLU A 1 94 ? -10.956 -4.520 11.905 1.00 96.69 94 GLU A N 1
ATOM 740 C CA . GLU A 1 94 ? -10.511 -4.225 13.268 1.00 96.69 94 GLU A CA 1
ATOM 741 C C . GLU A 1 94 ? -10.491 -2.716 13.558 1.00 96.69 94 GLU A C 1
ATOM 743 O O . GLU A 1 94 ? -10.855 -2.290 14.657 1.00 96.69 94 GLU A O 1
ATOM 748 N N . ARG A 1 95 ? -10.128 -1.874 12.580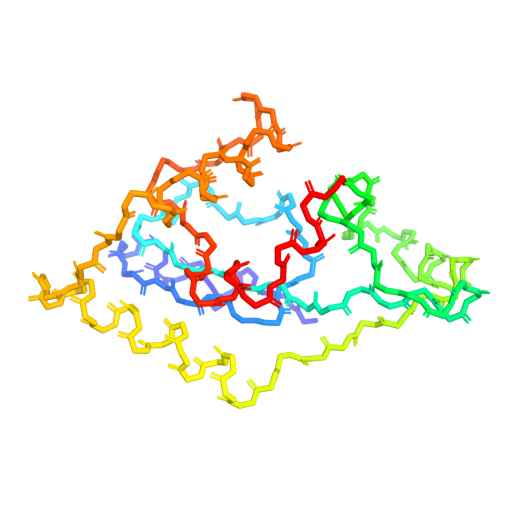 1.00 94.38 95 ARG A N 1
ATOM 749 C CA . ARG A 1 95 ? -10.195 -0.408 12.725 1.00 94.38 95 ARG A CA 1
ATOM 750 C C . ARG A 1 95 ? -11.635 0.070 12.893 1.00 94.38 95 ARG A C 1
ATOM 752 O O . ARG A 1 95 ? -11.888 0.918 13.746 1.00 94.38 95 ARG A O 1
ATOM 759 N N . LEU A 1 96 ? -12.574 -0.482 12.124 1.00 92.31 96 LEU A N 1
ATOM 760 C CA . LEU A 1 96 ? -14.001 -0.155 12.230 1.00 92.31 96 LEU A CA 1
ATOM 761 C C . LEU A 1 96 ? -14.599 -0.605 13.562 1.00 92.31 96 LEU A C 1
ATOM 763 O O . LEU A 1 96 ? -15.432 0.101 14.129 1.00 92.31 96 LEU A O 1
ATOM 767 N N . ASN A 1 97 ? -14.139 -1.743 14.077 1.00 95.12 97 ASN A N 1
ATOM 768 C CA . ASN A 1 97 ? -14.550 -2.275 15.372 1.00 95.12 97 ASN A CA 1
ATOM 769 C C . ASN A 1 97 ? -13.817 -1.620 16.559 1.00 95.12 97 ASN A C 1
ATOM 771 O O . ASN A 1 97 ? -14.152 -1.895 17.711 1.00 95.12 97 ASN A O 1
ATOM 775 N N . GLY A 1 98 ? -12.841 -0.740 16.303 1.00 94.88 98 GLY A N 1
ATOM 776 C CA . GLY A 1 98 ? -12.043 -0.078 17.337 1.00 94.88 98 GLY A CA 1
ATOM 777 C C . GLY A 1 98 ? -11.088 -1.016 18.081 1.00 94.88 98 GLY A C 1
ATOM 778 O O . GLY A 1 98 ? -10.643 -0.683 19.176 1.00 94.88 98 GLY A O 1
ATOM 779 N N . THR A 1 99 ? -10.793 -2.184 17.509 1.00 97.38 99 THR A N 1
ATOM 780 C CA . THR A 1 99 ? -9.907 -3.210 18.080 1.00 97.38 99 THR A CA 1
ATOM 781 C C . THR A 1 99 ? -8.528 -3.234 17.431 1.00 97.38 99 THR A C 1
ATOM 783 O O . THR A 1 99 ? -7.678 -4.007 17.860 1.00 97.38 99 THR A O 1
ATOM 786 N N . TRP A 1 100 ? -8.293 -2.419 16.397 1.00 96.19 100 TRP A N 1
ATOM 787 C CA . TRP A 1 100 ? -6.982 -2.322 15.762 1.00 96.19 100 TRP A CA 1
ATOM 788 C C . TRP A 1 100 ? -5.951 -1.708 16.709 1.00 96.19 100 TRP A C 1
ATOM 790 O O . TRP A 1 100 ? -6.060 -0.541 17.094 1.00 96.19 100 TRP A O 1
ATOM 800 N N . GLU A 1 101 ? -4.911 -2.476 17.01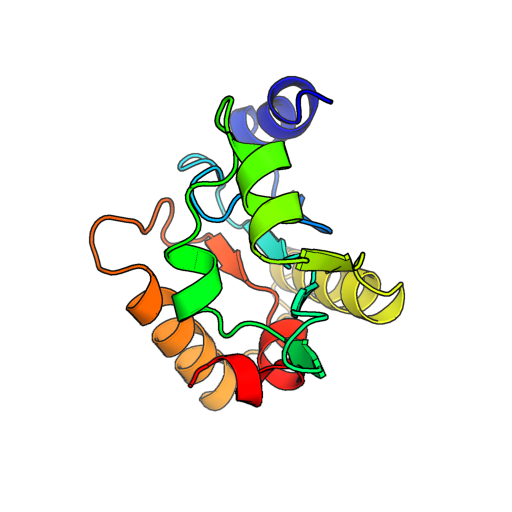9 1.00 94.56 101 GLU A N 1
ATOM 801 C CA . GLU A 1 101 ? -3.764 -2.017 17.795 1.00 94.56 101 GLU A CA 1
ATOM 802 C C . GLU A 1 101 ? -2.574 -1.739 16.872 1.00 94.56 101 GLU A C 1
ATOM 804 O O . GLU A 1 101 ? -2.228 -2.536 16.001 1.00 94.56 101 GLU A O 1
ATOM 809 N N . THR A 1 102 ? -1.936 -0.586 17.068 1.00 93.50 102 THR A N 1
ATOM 810 C CA . THR A 1 102 ? -0.735 -0.179 16.330 1.00 93.50 102 THR A CA 1
ATOM 811 C C . THR A 1 102 ? 0.475 -0.249 17.252 1.00 93.50 102 THR A C 1
ATOM 813 O O . THR A 1 102 ? 0.369 0.025 18.451 1.00 93.50 102 THR A O 1
ATOM 816 N N . THR A 1 103 ? 1.633 -0.611 16.710 1.00 96.19 103 THR A N 1
ATOM 817 C CA . THR A 1 103 ? 2.906 -0.518 17.433 1.00 96.19 103 THR A CA 1
ATOM 818 C C . THR A 1 103 ? 3.633 0.775 17.068 1.00 96.19 103 THR A C 1
ATOM 820 O O . THR A 1 103 ? 3.368 1.376 16.029 1.00 96.19 103 THR A O 1
ATOM 823 N N . THR A 1 104 ? 4.604 1.187 17.887 1.00 96.56 104 THR A N 1
ATOM 824 C CA . THR A 1 104 ? 5.457 2.347 17.573 1.00 96.56 104 THR A CA 1
ATOM 825 C C . THR A 1 104 ? 6.168 2.188 16.227 1.00 96.56 104 THR A C 1
ATOM 827 O O . THR A 1 104 ? 6.243 3.141 15.462 1.00 96.56 104 THR A O 1
ATOM 830 N N . GLU A 1 105 ? 6.621 0.976 15.894 1.00 95.81 105 GLU A N 1
ATOM 831 C CA . GLU A 1 105 ? 7.265 0.704 14.605 1.00 95.81 105 GLU A CA 1
ATOM 832 C C . GLU A 1 105 ? 6.296 0.891 13.423 1.00 95.81 105 GLU A C 1
ATOM 834 O O . GLU A 1 105 ? 6.698 1.357 12.358 1.00 95.81 105 GLU A O 1
ATOM 839 N N . ASP A 1 106 ? 5.012 0.566 13.593 1.00 95.50 106 ASP A N 1
ATOM 840 C CA . ASP A 1 106 ? 4.011 0.736 12.533 1.00 95.50 106 ASP A CA 1
ATOM 841 C C . ASP A 1 106 ? 3.748 2.204 12.224 1.00 95.50 106 ASP A C 1
ATOM 843 O O . ASP A 1 106 ? 3.643 2.584 11.055 1.00 95.50 106 ASP A O 1
ATOM 847 N N . ASP A 1 107 ? 3.651 3.026 13.267 1.00 93.44 107 ASP A N 1
ATOM 848 C CA . ASP A 1 107 ? 3.459 4.461 13.110 1.00 93.44 107 ASP A CA 1
ATOM 849 C C . ASP A 1 107 ? 4.706 5.105 12.482 1.00 93.44 107 ASP A C 1
ATOM 851 O O . ASP A 1 107 ? 4.572 5.861 11.521 1.00 93.44 107 ASP A O 1
ATOM 855 N N . GLU A 1 108 ? 5.917 4.705 12.893 1.00 94.19 108 GLU A N 1
ATOM 856 C CA . GLU A 1 108 ? 7.168 5.140 12.250 1.00 94.19 108 GLU A CA 1
ATOM 857 C C . GLU A 1 108 ? 7.227 4.756 10.760 1.00 94.19 108 GLU A C 1
ATOM 859 O O . GLU A 1 108 ? 7.657 5.550 9.918 1.00 94.19 108 GLU A O 1
ATOM 864 N N . LEU A 1 109 ? 6.787 3.547 10.392 1.00 94.19 109 LEU A N 1
ATOM 865 C CA . LEU A 1 109 ? 6.744 3.112 8.991 1.00 94.19 109 LEU A CA 1
ATOM 866 C C . LEU A 1 109 ? 5.730 3.913 8.171 1.00 94.19 109 LEU A C 1
ATOM 868 O O . LEU A 1 109 ? 6.027 4.267 7.026 1.00 94.19 109 LEU A O 1
ATOM 872 N N . GLN A 1 110 ? 4.561 4.217 8.737 1.00 92.50 110 GLN A N 1
ATOM 873 C CA . GLN A 1 110 ? 3.565 5.075 8.090 1.00 92.50 110 GLN A CA 1
ATOM 874 C C . GLN A 1 110 ? 4.105 6.485 7.875 1.00 92.50 110 GLN A C 1
ATOM 876 O O . GLN A 1 110 ? 4.016 7.007 6.765 1.00 92.50 110 GLN A O 1
ATOM 881 N N . GLU A 1 111 ? 4.701 7.090 8.901 1.00 90.12 111 GLU A N 1
ATOM 882 C CA . GLU A 1 111 ? 5.289 8.427 8.808 1.00 90.12 111 GLU A CA 1
ATOM 883 C C . GLU A 1 111 ? 6.384 8.484 7.743 1.00 90.12 111 GLU A C 1
ATOM 885 O O . GLU A 1 111 ? 6.379 9.376 6.891 1.00 90.12 111 GLU A O 1
ATOM 890 N N . ARG A 1 112 ? 7.287 7.495 7.726 1.00 90.75 112 ARG A N 1
ATOM 891 C CA . ARG A 1 112 ? 8.339 7.390 6.707 1.00 90.75 112 ARG A CA 1
ATOM 892 C C . ARG A 1 112 ? 7.769 7.263 5.303 1.00 90.75 112 ARG A C 1
ATOM 894 O O . ARG A 1 112 ? 8.252 7.941 4.401 1.00 90.75 112 ARG A O 1
ATOM 901 N N . PHE A 1 113 ? 6.748 6.432 5.112 1.00 90.19 113 PHE A N 1
ATOM 902 C CA . PHE A 1 113 ? 6.080 6.298 3.821 1.00 90.19 113 PHE A CA 1
ATOM 903 C C . PHE A 1 113 ? 5.474 7.626 3.360 1.00 90.19 113 PHE A C 1
ATOM 905 O O . PHE A 1 113 ? 5.702 8.055 2.229 1.00 90.19 113 PHE A O 1
ATOM 912 N N . TRP A 1 114 ? 4.748 8.319 4.238 1.00 86.94 114 TRP A N 1
ATOM 913 C CA . TRP A 1 114 ? 4.125 9.599 3.899 1.00 86.94 114 TRP A CA 1
ATOM 914 C C . TRP A 1 114 ? 5.139 10.724 3.685 1.00 86.94 114 TRP A C 1
ATOM 916 O O . TRP A 1 114 ? 4.906 11.604 2.855 1.00 86.94 114 TRP A O 1
ATOM 926 N N . ALA A 1 115 ? 6.302 10.669 4.335 1.00 87.31 115 ALA A N 1
ATOM 927 C CA . ALA A 1 115 ? 7.394 11.603 4.075 1.00 87.31 115 ALA A CA 1
ATOM 928 C C . ALA A 1 115 ? 7.897 11.536 2.617 1.00 87.31 115 ALA A C 1
ATOM 930 O O . ALA A 1 115 ? 8.305 12.564 2.077 1.00 87.31 115 ALA A O 1
ATOM 931 N N . ILE A 1 116 ? 7.794 10.377 1.946 1.00 86.56 116 ILE A N 1
ATOM 932 C CA . ILE A 1 116 ? 8.173 10.203 0.527 1.00 86.56 116 ILE A CA 1
A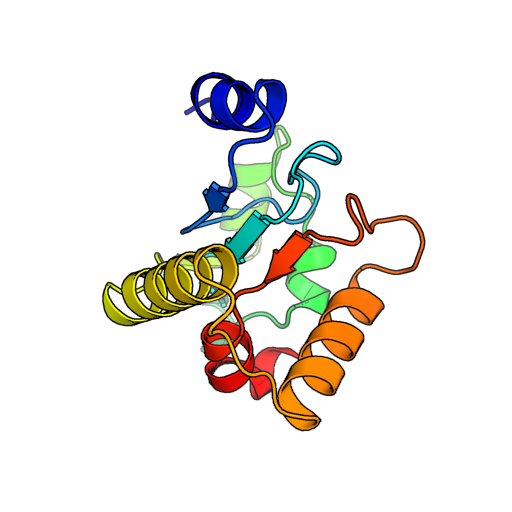TOM 933 C C . ILE A 1 116 ? 7.247 11.002 -0.406 1.00 86.56 116 ILE A C 1
ATOM 935 O O . ILE A 1 116 ? 7.688 11.521 -1.431 1.00 86.56 116 ILE A O 1
ATOM 939 N N . PHE A 1 117 ? 5.967 11.149 -0.054 1.00 76.69 117 PHE A N 1
ATOM 940 C CA . PHE A 1 117 ? 5.012 11.951 -0.831 1.00 76.69 117 PHE A CA 1
ATOM 941 C C . PHE A 1 117 ? 5.322 13.453 -0.754 1.00 76.69 117 PHE A C 1
ATOM 943 O O . PHE A 1 117 ? 5.021 14.204 -1.686 1.00 76.69 117 PHE A O 1
ATOM 950 N N . GLY A 1 118 ? 5.934 13.897 0.343 1.00 68.19 118 GLY A N 1
ATOM 951 C CA . GLY A 1 118 ? 6.107 15.308 0.662 1.00 68.19 118 GLY A CA 1
ATOM 952 C C . GLY A 1 118 ? 4.800 15.979 1.122 1.00 68.19 118 GLY A C 1
ATOM 953 O O . GLY A 1 118 ? 3.697 15.490 0.858 1.00 68.19 118 GLY A O 1
ATOM 954 N N . PRO A 1 119 ? 4.893 17.143 1.789 1.00 62.50 119 PRO A N 1
ATOM 955 C CA . PRO A 1 119 ? 3.766 17.772 2.490 1.00 62.50 119 PRO A CA 1
ATOM 956 C C . PRO A 1 119 ? 2.606 18.189 1.572 1.00 62.50 119 PRO A C 1
ATOM 958 O O . PRO A 1 119 ? 1.480 18.340 2.030 1.00 62.50 119 PRO A O 1
ATOM 961 N N . ASN A 1 120 ? 2.861 18.349 0.270 1.00 63.84 120 ASN A N 1
ATOM 962 C CA . ASN A 1 120 ? 1.881 18.860 -0.691 1.00 63.84 120 ASN A CA 1
ATOM 963 C C . ASN A 1 120 ? 1.058 17.762 -1.381 1.00 63.84 120 ASN A C 1
ATOM 965 O O . ASN A 1 120 ? 0.149 18.083 -2.146 1.00 63.84 120 ASN A O 1
ATOM 969 N N . LYS A 1 121 ? 1.398 16.481 -1.179 1.00 62.88 121 LYS A N 1
ATOM 970 C CA . LYS A 1 121 ? 0.749 15.354 -1.869 1.00 62.88 121 LYS A CA 1
ATOM 971 C C . LYS A 1 121 ? -0.118 14.491 -0.947 1.00 62.88 121 LYS A C 1
ATOM 973 O O . LYS A 1 121 ? -0.795 13.593 -1.446 1.00 62.88 121 LYS A O 1
ATOM 978 N N . LEU A 1 122 ? -0.139 14.763 0.363 1.00 63.03 122 LEU A N 1
ATOM 979 C CA . LEU A 1 122 ? -1.045 14.086 1.289 1.00 63.03 122 LEU A CA 1
ATOM 980 C C . LEU A 1 122 ? -2.480 14.560 1.034 1.00 63.03 122 LEU A C 1
ATOM 982 O O . LEU A 1 122 ? -2.806 15.735 1.189 1.00 63.03 122 LEU A O 1
ATOM 986 N N . LYS A 1 123 ? -3.329 13.629 0.602 1.00 62.91 123 LYS A N 1
ATOM 987 C CA . LYS A 1 123 ? -4.697 13.920 0.164 1.00 62.91 123 LYS A CA 1
ATOM 988 C C . LYS A 1 123 ? -5.691 13.944 1.331 1.00 62.91 123 LYS A C 1
ATOM 990 O O . LYS A 1 123 ? -6.616 14.748 1.319 1.00 62.91 123 LYS A O 1
ATOM 995 N N . SER A 1 124 ? -5.494 13.067 2.314 1.00 72.25 124 SER A N 1
ATOM 996 C CA . SER A 1 124 ? -6.337 12.911 3.502 1.00 72.25 124 SER A CA 1
ATOM 997 C C . SER A 1 124 ? -5.463 12.452 4.676 1.00 72.25 124 SER A C 1
ATOM 999 O O . SER A 1 124 ? -4.652 11.546 4.475 1.00 72.25 124 SER A O 1
ATOM 1001 N N . PRO A 1 125 ? -5.590 13.052 5.875 1.00 72.38 125 PRO A N 1
ATOM 1002 C CA . PRO A 1 125 ? -4.823 12.644 7.055 1.00 72.38 125 PRO A CA 1
ATOM 1003 C C . PRO A 1 125 ? -5.211 11.247 7.563 1.00 72.38 125 PRO A C 1
ATOM 1005 O O . PRO A 1 125 ? -4.409 10.594 8.222 1.00 72.38 125 PRO A O 1
ATOM 1008 N N . ASP A 1 126 ? -6.416 10.782 7.222 1.00 80.50 126 ASP A N 1
ATOM 1009 C CA . ASP A 1 126 ? -6.965 9.501 7.678 1.00 80.50 126 ASP A CA 1
ATOM 1010 C C . ASP A 1 126 ? -6.757 8.369 6.659 1.00 80.50 126 ASP A C 1
ATOM 1012 O O . ASP A 1 126 ? -7.182 7.233 6.877 1.00 80.50 126 ASP A O 1
ATOM 1016 N N . LEU A 1 127 ? -6.133 8.669 5.516 1.00 85.81 127 LEU A N 1
ATOM 1017 C CA . LEU A 1 127 ? -5.740 7.666 4.537 1.00 85.81 127 LEU A CA 1
ATOM 1018 C C . LEU A 1 127 ? -4.442 7.007 5.003 1.00 85.81 127 LEU A C 1
ATOM 1020 O O . LEU A 1 127 ? -3.454 7.691 5.264 1.00 85.81 127 LEU A O 1
ATOM 1024 N N . ARG A 1 128 ? -4.416 5.677 5.062 1.00 90.44 128 ARG A N 1
ATOM 1025 C CA . ARG A 1 128 ? -3.209 4.910 5.399 1.00 90.44 128 ARG A CA 1
ATOM 1026 C C . ARG A 1 128 ? -2.939 3.861 4.331 1.00 90.44 128 ARG A C 1
ATOM 1028 O O . ARG A 1 128 ? -3.850 3.347 3.686 1.00 90.44 128 ARG A O 1
ATOM 1035 N N . ILE A 1 129 ? -1.671 3.535 4.135 1.00 92.81 129 ILE A N 1
ATOM 1036 C CA . ILE A 1 129 ? -1.299 2.317 3.408 1.00 92.81 129 ILE A CA 1
ATOM 1037 C C . ILE A 1 129 ? -1.442 1.123 4.366 1.00 92.81 129 ILE A C 1
ATOM 1039 O O . ILE A 1 129 ? -1.299 1.302 5.571 1.00 92.81 129 ILE A O 1
ATOM 1043 N N . GLY A 1 130 ? -1.753 -0.079 3.878 1.00 95.75 130 GLY A N 1
ATOM 1044 C CA . GLY A 1 130 ? -1.902 -1.258 4.744 1.00 95.75 130 GLY A CA 1
ATOM 1045 C C . GLY A 1 130 ? -0.667 -1.492 5.628 1.00 95.75 130 GLY A C 1
ATOM 1046 O O . GLY A 1 130 ? 0.465 -1.499 5.138 1.00 95.75 130 GLY A O 1
ATOM 1047 N N . THR A 1 131 ? -0.871 -1.696 6.927 1.00 96.94 131 THR A N 1
ATOM 1048 C CA . THR A 1 131 ? 0.205 -1.798 7.926 1.00 96.94 131 THR A CA 1
ATOM 1049 C C . THR A 1 131 ? 1.056 -3.042 7.692 1.00 96.94 131 THR A C 1
ATOM 1051 O O . THR A 1 131 ? 2.278 -2.954 7.573 1.00 96.94 131 THR A O 1
ATOM 1054 N N . GLU A 1 132 ? 0.419 -4.203 7.523 1.00 97.88 132 GLU A N 1
ATOM 1055 C CA . GLU A 1 132 ? 1.133 -5.452 7.230 1.00 97.88 132 GLU A CA 1
ATOM 1056 C C . GLU A 1 132 ? 1.861 -5.388 5.878 1.00 97.88 132 GLU A C 1
ATOM 1058 O O . GLU A 1 132 ? 2.969 -5.903 5.730 1.00 97.88 132 GLU A O 1
ATOM 1063 N N . TYR A 1 133 ? 1.287 -4.673 4.906 1.00 97.38 133 TYR A N 1
ATOM 1064 C CA . TYR A 1 133 ? 1.942 -4.432 3.625 1.00 97.38 133 TYR A CA 1
ATOM 1065 C C . TYR A 1 133 ? 3.234 -3.624 3.803 1.00 97.38 133 TYR A C 1
ATOM 1067 O O . TYR A 1 133 ? 4.262 -3.997 3.241 1.00 97.38 133 TYR A O 1
ATOM 1075 N N . LEU A 1 134 ? 3.243 -2.567 4.623 1.00 95.81 134 LEU A N 1
ATOM 1076 C CA . LEU A 1 134 ? 4.485 -1.842 4.914 1.00 95.81 134 LEU A CA 1
ATOM 1077 C C . LEU A 1 134 ? 5.519 -2.712 5.629 1.00 95.81 134 LEU A C 1
ATOM 1079 O O . LEU A 1 134 ? 6.695 -2.680 5.264 1.00 95.81 134 LEU A O 1
ATOM 1083 N N . ARG A 1 135 ? 5.098 -3.519 6.610 1.00 96.38 135 ARG A N 1
ATOM 1084 C CA . ARG A 1 135 ? 6.005 -4.421 7.339 1.00 96.38 135 ARG A CA 1
ATOM 1085 C C . ARG A 1 135 ? 6.708 -5.415 6.419 1.00 96.38 135 ARG A C 1
ATOM 1087 O O . ARG A 1 135 ? 7.885 -5.703 6.626 1.00 96.38 135 ARG A O 1
ATOM 1094 N N . GLN A 1 136 ? 5.998 -5.927 5.419 1.00 96.44 136 GLN A N 1
ATOM 1095 C CA . GLN A 1 136 ? 6.524 -6.910 4.471 1.00 96.44 136 GLN A CA 1
ATOM 1096 C C . GLN A 1 136 ? 7.375 -6.299 3.355 1.00 96.44 136 GLN A C 1
ATOM 1098 O O . GLN A 1 136 ? 8.093 -7.036 2.688 1.00 96.44 136 GLN A O 1
ATOM 1103 N N . ASN A 1 137 ? 7.302 -4.981 3.147 1.00 95.31 137 ASN A N 1
ATOM 1104 C CA . ASN A 1 137 ? 7.988 -4.282 2.059 1.00 95.31 137 ASN A CA 1
ATOM 1105 C C . ASN A 1 137 ? 8.871 -3.130 2.595 1.00 95.31 137 ASN A C 1
ATOM 1107 O O . ASN A 1 137 ? 8.984 -2.073 1.971 1.00 95.31 137 ASN A O 1
ATOM 1111 N N . LYS A 1 138 ? 9.486 -3.310 3.777 1.00 94.38 138 LYS A N 1
ATOM 1112 C CA . LYS A 1 138 ? 10.379 -2.310 4.406 1.00 94.38 138 LYS A CA 1
ATOM 1113 C C . LYS A 1 138 ? 11.602 -1.990 3.545 1.00 94.38 138 LYS A C 1
ATOM 1115 O O . LYS A 1 138 ? 12.123 -0.881 3.609 1.00 94.38 138 LYS A O 1
ATOM 1120 N N . ASP A 1 139 ? 12.054 -2.949 2.749 1.00 93.75 139 ASP A N 1
ATOM 1121 C CA . ASP A 1 139 ? 13.141 -2.813 1.780 1.00 93.75 139 ASP A CA 1
ATOM 1122 C C . ASP A 1 139 ? 12.812 -1.826 0.650 1.00 93.75 139 ASP A C 1
ATOM 1124 O O . ASP A 1 139 ? 13.719 -1.220 0.087 1.00 93.75 139 ASP A O 1
ATOM 1128 N N . LEU A 1 140 ? 11.527 -1.585 0.370 1.00 92.62 140 LEU A N 1
ATOM 1129 C CA . LEU A 1 140 ? 11.089 -0.612 -0.636 1.00 92.62 140 LEU A CA 1
ATOM 1130 C C . LEU A 1 140 ? 11.058 0.835 -0.107 1.00 92.62 140 LEU A C 1
ATOM 1132 O O . LEU A 1 140 ? 10.732 1.749 -0.862 1.00 92.62 140 LEU A O 1
ATOM 1136 N N . MET A 1 141 ? 11.392 1.061 1.169 1.00 86.81 141 MET A N 1
ATOM 1137 C CA . MET A 1 141 ? 11.436 2.386 1.819 1.00 86.81 141 MET A CA 1
ATOM 1138 C C . MET A 1 141 ? 12.791 3.108 1.680 1.00 86.81 141 MET A C 1
ATOM 1140 O O . MET A 1 141 ? 13.010 4.104 2.375 1.00 86.81 141 MET A O 1
ATOM 1144 N N . LEU A 1 142 ? 13.716 2.555 0.889 1.00 75.12 142 LEU A N 1
ATOM 1145 C CA . LEU A 1 142 ? 15.073 3.072 0.676 1.00 75.12 142 LEU A CA 1
ATOM 1146 C C . LEU A 1 142 ? 15.110 4.291 -0.256 1.00 75.12 142 LEU A C 1
ATOM 1148 O O . LEU A 1 142 ? 14.310 4.342 -1.222 1.00 75.12 142 LEU A O 1
#

Radius of gyration: 15.16 Å; chains: 1; bounding box: 38×32×41 Å

Organism: NCBI:txid408172